Protein AF-A0A512L6F7-F1 (afdb_monomer_lite)

Secondary structure (DSSP, 8-state):
--TTTTTS-S-EEE--SGGGHHHHHHHHHHHHHHHT---EEE--HHHHTSPP-SS--S------------

Foldseek 3Di:
DVVCCVAAPPAAEEDPALLCVVVSVVVQVVCCVVVVGHHHYHYDPVRVPDDHPPDRPPPPDPPPPDDPDD

Organism: NCBI:txid171865

Radius of gyration: 14.89 Å; chains: 1; bounding box: 43×29×30 Å

InterPro domains:
  IPR029061 Thiamin diphosphate-binding fold [SSF52518] (10-58)

Structure (mmCIF, N/CA/C/O backbone):
data_AF-A0A512L6F7-F1
#
_entry.id   AF-A0A512L6F7-F1
#
loop_
_atom_site.group_PDB
_atom_site.id
_atom_site.type_symbol
_atom_site.label_atom_id
_atom_site.label_alt_id
_atom_site.label_comp_id
_atom_site.label_asym_id
_atom_site.label_entity_id
_atom_site.label_seq_id
_atom_site.pdbx_PDB_ins_code
_atom_site.Cartn_x
_atom_site.Cartn_y
_atom_site.Cartn_z
_atom_site.occupancy
_atom_site.B_iso_or_equiv
_atom_site.auth_seq_id
_atom_site.auth_comp_id
_atom_site.auth_asym_id
_atom_site.auth_atom_id
_atom_site.pdbx_PDB_model_num
ATOM 1 N N . MET A 1 1 ? -7.726 -10.569 -4.977 1.00 60.81 1 MET A N 1
ATOM 2 C CA . MET A 1 1 ? -7.231 -9.757 -3.837 1.00 60.81 1 MET A CA 1
ATOM 3 C C . MET A 1 1 ? -8.182 -9.881 -2.643 1.00 60.81 1 MET A C 1
ATOM 5 O O . MET A 1 1 ? -8.669 -8.869 -2.166 1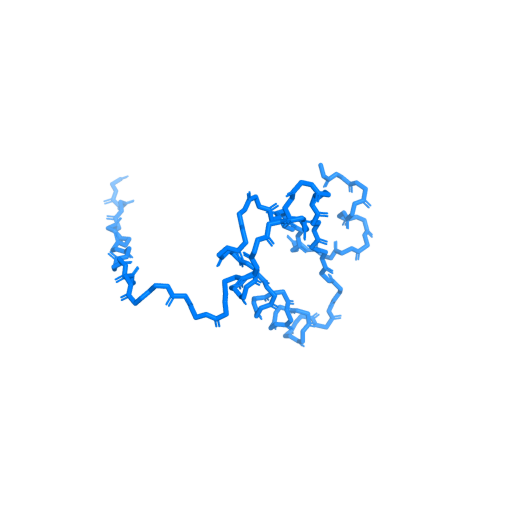.00 60.81 1 MET A O 1
ATOM 9 N N . SER A 1 2 ? -8.508 -11.096 -2.184 1.00 62.66 2 SER A N 1
ATOM 10 C CA . SER A 1 2 ? -9.399 -11.294 -1.023 1.00 62.66 2 SER A CA 1
ATOM 11 C C . SER A 1 2 ? -8.623 -11.355 0.294 1.00 62.66 2 SER A C 1
ATOM 13 O O . SER A 1 2 ? -9.023 -10.685 1.229 1.00 62.66 2 SER A O 1
ATOM 15 N N . LEU A 1 3 ? -7.462 -12.025 0.325 1.00 73.62 3 LEU A N 1
ATOM 16 C CA . LEU A 1 3 ? -6.640 -12.194 1.537 1.00 73.62 3 LEU A CA 1
ATOM 17 C C . LEU A 1 3 ? -6.347 -10.883 2.287 1.00 73.62 3 LEU A C 1
ATOM 19 O O . LEU A 1 3 ? -6.329 -10.849 3.509 1.00 73.62 3 LEU A O 1
ATOM 23 N N . PHE A 1 4 ? -6.107 -9.795 1.554 1.00 74.81 4 PHE A N 1
ATOM 24 C CA . PHE A 1 4 ? -5.756 -8.513 2.162 1.00 74.81 4 PHE A CA 1
ATOM 25 C C . PHE A 1 4 ? -6.963 -7.696 2.617 1.00 74.81 4 PHE A C 1
ATOM 27 O O . PHE A 1 4 ? -6.774 -6.793 3.418 1.00 74.81 4 PHE A O 1
ATOM 34 N N . LYS A 1 5 ? -8.174 -8.000 2.137 1.00 73.25 5 LYS A N 1
ATOM 35 C CA . LYS A 1 5 ? -9.391 -7.251 2.487 1.00 73.25 5 LYS A CA 1
ATOM 36 C C . LYS A 1 5 ? -9.921 -7.581 3.881 1.00 73.25 5 LYS A C 1
ATOM 38 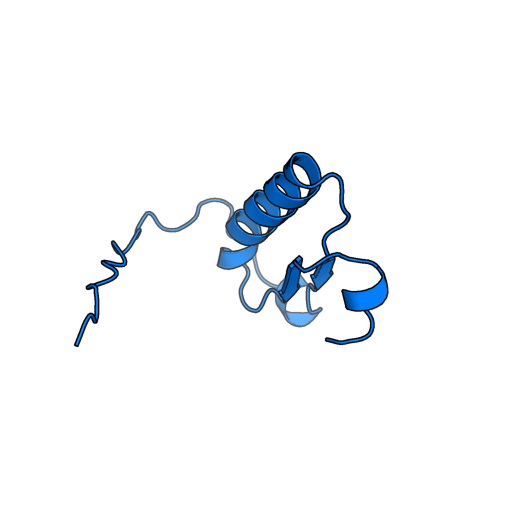O O . LYS A 1 5 ? -10.699 -6.811 4.425 1.00 73.25 5 LYS A O 1
ATOM 43 N N . ASP A 1 6 ? -9.497 -8.708 4.448 1.00 76.44 6 ASP A N 1
ATOM 44 C CA . ASP A 1 6 ? -9.870 -9.090 5.812 1.00 76.44 6 ASP A CA 1
ATOM 45 C C . ASP A 1 6 ? -9.114 -8.264 6.868 1.00 76.44 6 ASP A C 1
ATOM 47 O O . ASP A 1 6 ? -9.515 -8.222 8.028 1.00 76.44 6 ASP A O 1
ATOM 51 N N . VAL A 1 7 ? -8.010 -7.614 6.474 1.00 75.19 7 VAL A N 1
ATOM 52 C CA . VAL A 1 7 ? -7.126 -6.870 7.383 1.00 75.19 7 VAL A CA 1
ATOM 53 C C . VAL A 1 7 ? -6.998 -5.418 6.954 1.00 75.19 7 VAL A C 1
ATOM 55 O O . VAL A 1 7 ? -7.315 -4.534 7.740 1.00 75.19 7 VAL A O 1
ATOM 58 N N . ALA A 1 8 ? -6.541 -5.158 5.726 1.00 74.38 8 ALA A N 1
ATOM 59 C CA . ALA A 1 8 ? -6.612 -3.822 5.158 1.00 74.38 8 ALA A CA 1
ATOM 60 C C . ALA A 1 8 ? -8.076 -3.518 4.882 1.00 74.38 8 ALA A C 1
ATOM 62 O O . ALA A 1 8 ? -8.758 -4.364 4.311 1.00 74.38 8 ALA A O 1
ATOM 63 N N . GLY A 1 9 ? -8.546 -2.340 5.296 1.00 71.12 9 GLY A N 1
ATOM 64 C CA . GLY A 1 9 ? -9.896 -1.879 4.983 1.00 71.12 9 GLY A CA 1
ATOM 65 C C . GLY A 1 9 ? -10.142 -1.817 3.468 1.00 71.12 9 GLY A C 1
ATOM 66 O O . GLY A 1 9 ? -9.451 -2.435 2.659 1.00 71.12 9 GLY A O 1
ATOM 67 N N . ASP A 1 10 ? -11.085 -0.995 3.018 1.00 80.25 10 ASP A N 1
ATOM 68 C CA . ASP A 1 10 ? -11.493 -0.998 1.602 1.00 80.25 10 ASP A CA 1
ATOM 69 C C . ASP A 1 10 ? -10.396 -0.574 0.597 1.00 80.25 10 ASP A C 1
ATOM 71 O O . ASP A 1 10 ? -10.580 -0.674 -0.621 1.00 80.25 10 ASP A O 1
ATOM 75 N N . TYR A 1 11 ? -9.218 -0.153 1.070 1.00 89.06 11 TYR A N 1
ATOM 76 C CA . TYR A 1 11 ? -8.095 0.222 0.221 1.00 89.06 11 TYR A CA 1
ATOM 77 C C . TYR A 1 11 ? -7.018 -0.868 0.105 1.00 89.06 11 TYR A C 1
ATOM 79 O O . TYR A 1 11 ? -6.057 -0.931 0.880 1.00 89.06 11 TYR A O 1
ATOM 87 N N . VAL A 1 12 ? -7.139 -1.669 -0.958 1.00 93.00 12 VAL A N 1
ATOM 88 C CA . VAL A 1 12 ? -6.112 -2.608 -1.438 1.00 93.00 12 VAL A CA 1
ATOM 89 C C . VAL A 1 12 ? -5.781 -2.281 -2.894 1.00 93.00 12 VAL A C 1
ATOM 91 O O . VAL A 1 12 ? -6.659 -2.361 -3.754 1.00 93.00 12 VAL A O 1
ATOM 94 N N . GLN A 1 13 ? -4.531 -1.922 -3.191 1.00 93.88 13 GLN A N 1
ATOM 95 C CA . GLN A 1 13 ? -4.089 -1.558 -4.545 1.00 93.88 13 GLN A CA 1
ATOM 96 C C . GLN A 1 13 ? -2.820 -2.304 -4.956 1.00 93.88 13 GLN A C 1
ATOM 98 O O . GLN A 1 13 ? -1.949 -2.570 -4.135 1.00 93.88 13 GLN A O 1
ATOM 103 N N . MET A 1 14 ? -2.705 -2.622 -6.244 1.00 94.38 14 MET A N 1
ATOM 104 C CA . MET A 1 14 ? -1.515 -3.240 -6.828 1.00 94.38 14 MET A CA 1
ATOM 105 C C . MET A 1 14 ? -0.812 -2.238 -7.740 1.00 94.38 14 MET A C 1
ATOM 107 O O . MET A 1 14 ? -1.456 -1.595 -8.567 1.00 94.38 14 MET A O 1
ATOM 111 N N . ILE A 1 15 ? 0.504 -2.113 -7.591 1.00 93.81 15 ILE A N 1
ATOM 112 C CA . ILE A 1 15 ? 1.325 -1.261 -8.451 1.00 93.81 15 ILE A CA 1
ATOM 113 C C . ILE A 1 15 ? 1.673 -2.047 -9.710 1.00 93.81 15 ILE A C 1
ATOM 115 O O . ILE A 1 15 ? 2.237 -3.129 -9.620 1.00 93.81 15 ILE A O 1
ATOM 119 N N . THR A 1 16 ? 1.344 -1.496 -10.875 1.00 91.81 16 THR A N 1
ATOM 120 C CA . THR A 1 16 ? 1.645 -2.123 -12.178 1.00 91.81 16 THR A CA 1
ATOM 121 C C . THR A 1 16 ? 2.736 -1.382 -12.942 1.00 91.81 16 THR A C 1
ATOM 123 O O . THR A 1 16 ? 3.378 -1.962 -13.808 1.00 91.81 16 THR A O 1
ATOM 126 N N . VAL A 1 17 ? 2.983 -0.109 -12.609 1.00 90.81 17 VAL A N 1
ATOM 127 C CA . VAL A 1 17 ? 4.089 0.683 -13.164 1.00 90.81 17 VAL A CA 1
ATOM 128 C C . VAL A 1 17 ? 4.731 1.572 -12.086 1.00 90.81 17 VAL A C 1
ATOM 130 O O . VAL A 1 17 ? 4.009 2.113 -11.241 1.00 90.81 17 VAL A O 1
ATOM 133 N N . PRO A 1 18 ? 6.056 1.827 -12.126 1.00 88.88 18 PRO A N 1
ATOM 134 C CA . PRO A 1 18 ? 6.750 2.622 -11.102 1.00 88.88 18 PRO A CA 1
ATOM 135 C C . PRO A 1 18 ? 6.207 4.048 -10.930 1.00 88.88 18 PRO A C 1
ATOM 137 O O . PRO A 1 18 ? 6.215 4.599 -9.831 1.00 88.88 18 PRO A O 1
ATOM 140 N N . ALA A 1 19 ? 5.669 4.642 -12.000 1.00 89.62 19 ALA A N 1
ATOM 141 C CA . ALA A 1 19 ? 5.071 5.978 -11.964 1.00 89.62 19 ALA A CA 1
ATOM 142 C C . ALA A 1 19 ? 3.859 6.088 -11.014 1.00 89.62 19 ALA A C 1
ATOM 144 O O . ALA A 1 19 ? 3.532 7.183 -10.555 1.00 89.62 19 ALA A O 1
ATOM 145 N N . GLN A 1 20 ? 3.193 4.973 -10.692 1.00 91.19 20 GLN A N 1
ATOM 146 C CA . GLN A 1 20 ? 2.035 4.956 -9.794 1.00 91.19 20 GLN A CA 1
ATOM 147 C C . GLN A 1 20 ? 2.418 5.034 -8.309 1.00 91.19 20 GLN A C 1
ATOM 149 O O . GLN A 1 20 ? 1.590 5.469 -7.506 1.00 91.19 20 GLN A O 1
ATOM 154 N N . VAL A 1 21 ? 3.649 4.651 -7.937 1.00 91.56 21 VAL A N 1
ATOM 155 C CA . VAL A 1 21 ? 4.080 4.467 -6.536 1.00 91.56 21 VAL A CA 1
ATOM 156 C C . VAL A 1 21 ? 3.754 5.689 -5.684 1.00 91.56 21 VAL A C 1
ATOM 158 O O . VAL A 1 21 ? 3.086 5.569 -4.660 1.00 91.56 21 VAL A O 1
ATOM 161 N N . ARG A 1 22 ? 4.139 6.886 -6.141 1.00 89.56 22 ARG A N 1
ATOM 162 C CA . ARG A 1 22 ? 3.926 8.131 -5.391 1.00 89.56 22 ARG A CA 1
ATOM 163 C C . ARG A 1 22 ? 2.449 8.394 -5.095 1.00 89.56 22 ARG A C 1
ATOM 165 O O . ARG A 1 22 ? 2.101 8.737 -3.970 1.00 89.56 22 ARG A O 1
ATOM 172 N N . HIS A 1 23 ? 1.588 8.25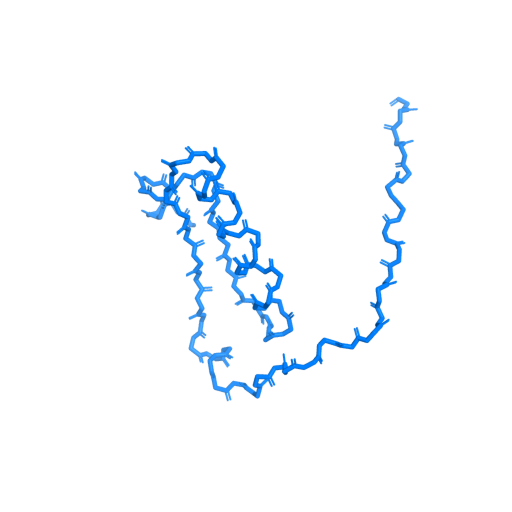0 -6.101 1.00 91.56 23 HIS A N 1
ATOM 173 C CA . HIS A 1 23 ? 0.160 8.535 -5.964 1.00 91.56 23 HIS A CA 1
ATOM 174 C C . HIS A 1 23 ? -0.562 7.485 -5.118 1.00 91.56 23 HIS A C 1
ATOM 176 O O . HIS A 1 23 ? -1.430 7.838 -4.321 1.00 91.56 23 HIS A O 1
ATOM 182 N N . ILE A 1 24 ? -0.200 6.209 -5.274 1.00 94.62 24 ILE A N 1
ATOM 183 C CA . ILE A 1 24 ? -0.800 5.115 -4.509 1.00 94.62 24 ILE A CA 1
ATOM 184 C C . ILE A 1 24 ? -0.407 5.216 -3.033 1.00 94.62 24 ILE A C 1
ATOM 186 O O . ILE A 1 24 ? -1.286 5.087 -2.185 1.00 94.62 24 ILE A O 1
ATOM 190 N N . VAL A 1 25 ? 0.865 5.498 -2.730 1.00 94.38 25 VAL A N 1
ATOM 191 C CA . VAL A 1 25 ? 1.360 5.658 -1.352 1.00 94.38 25 VAL A CA 1
ATOM 192 C C . VAL A 1 25 ? 0.731 6.873 -0.669 1.00 94.38 25 VAL A C 1
ATOM 194 O O . VAL A 1 25 ? 0.231 6.738 0.445 1.00 94.38 25 VAL A O 1
ATOM 197 N N . ASP A 1 26 ? 0.686 8.035 -1.335 1.00 94.75 26 ASP A N 1
ATOM 198 C CA . ASP A 1 26 ? 0.033 9.237 -0.788 1.00 94.75 26 ASP A CA 1
ATOM 199 C C . ASP A 1 26 ? -1.429 8.959 -0.419 1.00 94.75 26 ASP A C 1
ATOM 201 O O . ASP A 1 26 ? -1.869 9.222 0.701 1.00 94.75 26 ASP A O 1
ATOM 205 N N . ARG A 1 27 ? -2.179 8.361 -1.351 1.00 94.81 27 ARG A N 1
ATOM 206 C CA . ARG A 1 27 ? -3.586 8.033 -1.133 1.00 94.81 27 ARG A CA 1
ATOM 207 C C . ARG A 1 27 ? -3.769 7.002 -0.018 1.00 94.81 27 ARG A C 1
ATOM 209 O O . ARG A 1 27 ? -4.634 7.205 0.828 1.00 94.81 27 ARG A O 1
ATOM 216 N N . ALA A 1 28 ? -2.964 5.940 0.004 1.00 95.06 28 ALA A N 1
ATOM 217 C CA . ALA A 1 28 ? -3.037 4.892 1.022 1.00 95.06 28 ALA A CA 1
ATOM 218 C C . ALA A 1 28 ? -2.833 5.452 2.435 1.00 95.06 28 ALA A C 1
ATOM 220 O O . ALA A 1 28 ? -3.617 5.155 3.335 1.00 95.06 28 ALA A O 1
ATOM 221 N N . LEU A 1 29 ? -1.819 6.307 2.616 1.00 96.12 29 LEU A N 1
ATOM 222 C CA . LEU A 1 29 ? -1.529 6.942 3.902 1.00 96.12 29 LEU A CA 1
ATOM 223 C C . LEU A 1 29 ? -2.641 7.901 4.325 1.00 96.12 29 LEU A C 1
ATOM 225 O O . LEU A 1 29 ? -3.064 7.885 5.479 1.00 96.12 29 LEU A O 1
ATOM 229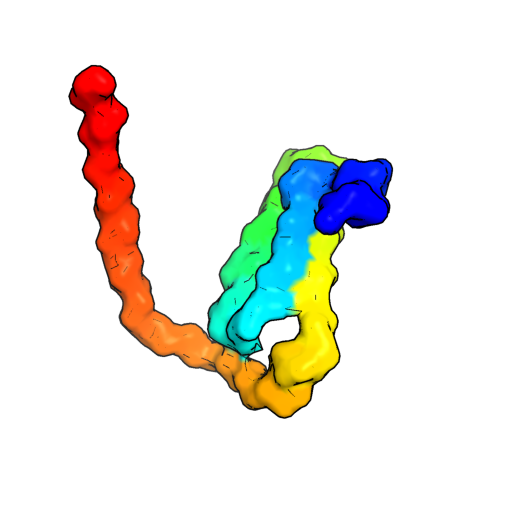 N N . ARG A 1 30 ? -3.152 8.715 3.397 1.00 96.06 30 ARG A N 1
ATOM 230 C CA . ARG A 1 30 ? -4.246 9.647 3.694 1.00 96.06 30 ARG A CA 1
ATOM 231 C C . ARG A 1 30 ? -5.519 8.923 4.125 1.00 96.06 30 ARG A C 1
ATOM 233 O O . ARG A 1 30 ? -6.153 9.372 5.074 1.00 96.06 30 ARG A O 1
ATOM 240 N N . ILE A 1 31 ? -5.861 7.810 3.474 1.00 95.06 31 ILE A N 1
ATOM 241 C CA . ILE A 1 31 ? -6.997 6.960 3.864 1.00 95.06 31 ILE A CA 1
ATOM 242 C C . ILE A 1 31 ? -6.743 6.336 5.237 1.00 95.06 31 ILE A C 1
ATOM 244 O O . ILE A 1 31 ? -7.581 6.471 6.122 1.00 95.06 31 ILE A O 1
ATOM 248 N N . ALA A 1 32 ? -5.564 5.741 5.449 1.00 94.69 32 ALA A N 1
ATOM 249 C CA . ALA A 1 32 ? -5.216 5.110 6.721 1.00 94.69 32 ALA A CA 1
ATOM 250 C C . ALA A 1 32 ? -5.356 6.075 7.912 1.00 94.69 32 ALA A C 1
ATOM 252 O O . ALA A 1 32 ? -5.916 5.721 8.948 1.00 94.69 32 ALA A O 1
ATOM 253 N N . ILE A 1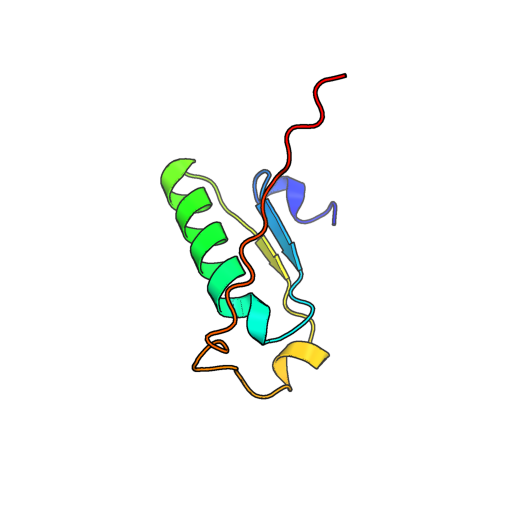 33 ? -4.897 7.321 7.747 1.00 96.44 33 ILE A N 1
ATOM 254 C CA . ILE A 1 33 ? -4.993 8.365 8.775 1.00 96.44 33 ILE A CA 1
ATOM 255 C C . ILE A 1 33 ? -6.443 8.827 8.970 1.00 96.44 33 ILE A C 1
ATOM 257 O O . ILE A 1 33 ? -6.891 8.954 10.110 1.00 96.44 33 ILE A O 1
ATOM 261 N N . ALA A 1 34 ? -7.171 9.093 7.881 1.00 96.56 34 ALA A N 1
ATOM 262 C CA . ALA A 1 34 ? -8.532 9.626 7.942 1.00 96.56 34 ALA A CA 1
ATOM 263 C C . ALA A 1 34 ? -9.523 8.625 8.549 1.00 96.56 34 ALA A C 1
ATOM 265 O O . ALA A 1 34 ? -10.354 8.998 9.374 1.00 96.56 34 ALA A O 1
ATOM 266 N N . GLU A 1 35 ? -9.409 7.356 8.164 1.00 94.31 35 GLU A N 1
ATOM 267 C CA . GLU A 1 35 ? -10.332 6.293 8.565 1.00 94.31 35 GLU A CA 1
ATOM 268 C C . GLU A 1 35 ? -9.837 5.505 9.781 1.00 94.31 35 GLU A C 1
ATOM 270 O O . GLU A 1 35 ? -10.548 4.639 10.283 1.00 94.31 35 GLU A O 1
ATOM 275 N N . ARG A 1 36 ? -8.629 5.811 10.280 1.00 92.81 36 ARG A N 1
ATOM 276 C CA . ARG A 1 36 ? -7.970 5.078 11.375 1.00 92.81 36 ARG A CA 1
ATOM 277 C C . ARG A 1 36 ? -7.959 3.568 11.120 1.00 92.81 36 ARG A C 1
ATOM 279 O O . ARG A 1 36 ? -8.227 2.770 12.015 1.00 92.81 36 ARG A O 1
ATOM 286 N N . THR A 1 37 ? -7.648 3.198 9.885 1.00 91.88 37 THR A N 1
ATOM 287 C CA . THR A 1 37 ? -7.630 1.816 9.404 1.00 91.88 37 THR A CA 1
ATOM 288 C C . THR A 1 37 ? -6.302 1.504 8.726 1.00 91.88 37 THR A C 1
ATOM 290 O O . THR A 1 37 ? -5.512 2.400 8.425 1.00 91.88 37 THR A O 1
ATOM 293 N N . VAL A 1 38 ? -6.041 0.227 8.473 1.00 91.94 38 VAL A N 1
ATOM 294 C CA . VAL A 1 38 ? -4.874 -0.203 7.699 1.00 91.94 38 VAL A CA 1
ATOM 295 C C . VAL A 1 38 ? -5.223 -0.298 6.217 1.00 91.94 38 VAL A C 1
ATOM 297 O O . VAL A 1 38 ? -6.353 -0.594 5.837 1.00 91.94 38 VAL A O 1
ATOM 300 N N . THR A 1 39 ? -4.240 -0.032 5.363 1.00 95.00 39 THR A N 1
ATOM 301 C CA . THR A 1 39 ? -4.361 -0.117 3.904 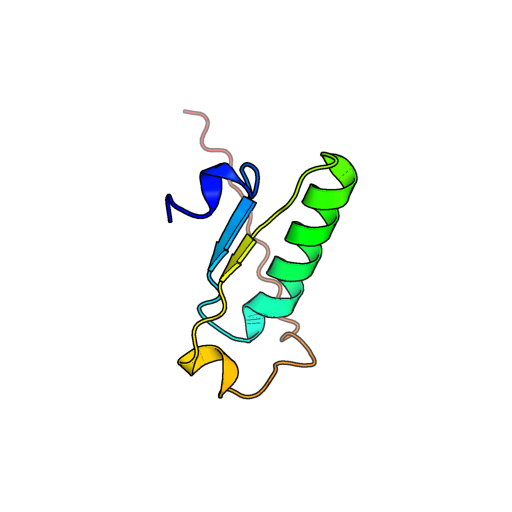1.00 95.00 39 THR A CA 1
ATOM 302 C C . THR A 1 39 ? -3.291 -1.057 3.354 1.00 95.00 39 THR A C 1
ATOM 304 O O . THR A 1 39 ? -2.258 -1.267 3.991 1.00 95.00 39 THR A O 1
ATOM 307 N N . CYS A 1 40 ? -3.527 -1.657 2.185 1.00 95.00 40 CYS A N 1
ATOM 308 C CA . CYS A 1 40 ? -2.591 -2.600 1.573 1.00 95.00 40 CYS A CA 1
ATOM 309 C C . CYS A 1 40 ? -2.151 -2.125 0.187 1.00 95.00 40 CYS A C 1
ATOM 311 O O . CYS A 1 40 ? -2.966 -1.770 -0.669 1.00 95.00 40 CYS A O 1
ATOM 313 N N . ILE A 1 41 ? -0.840 -2.167 -0.041 1.00 94.62 41 ILE A N 1
ATOM 314 C CA . ILE A 1 41 ? -0.222 -1.951 -1.344 1.00 94.62 41 ILE A CA 1
ATOM 315 C C . ILE A 1 41 ? 0.565 -3.210 -1.699 1.00 94.62 41 ILE A C 1
ATOM 317 O O . ILE A 1 41 ? 1.405 -3.659 -0.922 1.00 94.62 41 ILE A O 1
ATOM 321 N N . ILE A 1 42 ? 0.311 -3.759 -2.882 1.00 93.31 42 ILE A N 1
ATOM 322 C CA . ILE A 1 42 ? 1.027 -4.913 -3.425 1.00 93.31 42 ILE A CA 1
ATOM 323 C C . ILE A 1 42 ? 2.013 -4.406 -4.476 1.00 93.31 42 ILE A C 1
ATOM 325 O O . ILE A 1 42 ? 1.606 -3.740 -5.431 1.00 93.31 42 ILE A O 1
ATOM 329 N N . VAL A 1 43 ? 3.294 -4.738 -4.308 1.00 93.69 43 VAL A N 1
ATOM 330 C CA . VAL A 1 43 ? 4.366 -4.376 -5.246 1.00 93.69 43 VAL A CA 1
ATOM 331 C C . VAL A 1 43 ? 4.953 -5.654 -5.860 1.00 93.69 43 VAL A C 1
ATOM 333 O O . VAL A 1 43 ? 5.721 -6.347 -5.192 1.00 93.69 43 VAL A O 1
ATOM 336 N N . PRO A 1 44 ? 4.580 -6.001 -7.103 1.00 93.44 44 PRO A N 1
ATOM 337 C CA . PRO A 1 44 ? 5.142 -7.140 -7.829 1.00 93.44 44 PRO A CA 1
ATOM 338 C C . PRO A 1 44 ? 6.669 -7.042 -7.995 1.00 93.44 44 PRO A C 1
ATOM 340 O O . PRO A 1 44 ? 7.205 -5.937 -8.075 1.00 93.44 44 PRO A O 1
ATOM 343 N N . ASN A 1 45 ? 7.374 -8.180 -8.034 1.00 92.81 45 ASN A N 1
ATOM 344 C CA . ASN A 1 45 ? 8.845 -8.211 -8.099 1.00 92.81 45 ASN A CA 1
ATOM 345 C C . ASN A 1 45 ? 9.399 -7.540 -9.368 1.00 92.81 45 ASN A C 1
ATOM 347 O O . ASN A 1 45 ? 10.346 -6.767 -9.303 1.00 92.81 45 ASN A O 1
ATOM 351 N N . ASP A 1 46 ? 8.752 -7.772 -10.507 1.00 90.88 46 ASP A N 1
ATOM 352 C CA . ASP A 1 46 ? 9.078 -7.157 -11.794 1.00 90.88 46 ASP A CA 1
ATOM 353 C C . ASP A 1 46 ? 9.018 -5.625 -11.744 1.00 90.88 46 ASP A C 1
ATOM 355 O O . ASP A 1 46 ? 9.846 -4.957 -12.351 1.00 90.88 46 ASP A O 1
ATOM 359 N N . VAL A 1 47 ? 8.096 -5.049 -10.968 1.00 89.44 47 VAL A N 1
ATOM 360 C CA . VAL A 1 47 ? 8.004 -3.592 -10.786 1.00 89.44 47 VAL A CA 1
ATOM 361 C C . VAL A 1 47 ? 9.104 -3.057 -9.864 1.00 89.44 47 VAL A C 1
ATOM 363 O O . VAL A 1 47 ? 9.535 -1.917 -10.039 1.00 89.44 47 VAL A O 1
ATOM 366 N N . GLN A 1 48 ? 9.568 -3.853 -8.896 1.00 86.00 48 GLN A N 1
ATOM 367 C CA . GLN A 1 48 ? 10.635 -3.458 -7.965 1.00 86.00 48 GLN A CA 1
ATOM 368 C C . GLN A 1 48 ? 11.997 -3.332 -8.655 1.00 86.00 48 GLN A C 1
ATOM 370 O O . GLN A 1 48 ? 12.817 -2.516 -8.241 1.00 86.00 48 GLN A O 1
ATOM 375 N N . GLU A 1 49 ? 12.222 -4.109 -9.714 1.00 88.75 49 GLU A N 1
ATOM 376 C CA . GLU A 1 49 ? 13.462 -4.093 -10.497 1.00 88.75 49 GLU A CA 1
ATOM 377 C C . GLU A 1 49 ? 13.544 -2.905 -11.474 1.00 88.75 49 GLU A C 1
ATOM 379 O O . GLU A 1 49 ? 14.615 -2.591 -11.996 1.00 88.75 49 GLU A O 1
ATOM 384 N N . LEU A 1 50 ? 12.430 -2.209 -11.719 1.00 87.88 50 LEU A N 1
ATOM 385 C CA . LEU A 1 50 ? 12.390 -1.056 -12.615 1.00 87.88 50 LEU A CA 1
ATOM 386 C C . LEU A 1 50 ? 12.930 0.212 -11.946 1.00 87.88 50 LEU A C 1
ATOM 388 O O . LEU A 1 50 ? 12.805 0.434 -10.742 1.00 87.88 50 LEU A O 1
ATOM 392 N N . HIS A 1 51 ? 13.466 1.120 -12.765 1.00 83.88 51 HIS A N 1
ATOM 393 C CA . HIS A 1 51 ? 13.931 2.413 -12.277 1.00 83.88 51 HIS A CA 1
ATOM 394 C C . HIS A 1 51 ? 12.802 3.212 -11.617 1.00 83.88 51 HIS A C 1
ATOM 396 O O . HIS A 1 51 ? 11.752 3.478 -12.213 1.00 83.88 51 HIS A O 1
ATOM 402 N N . ALA A 1 52 ? 13.060 3.653 -10.385 1.00 78.12 52 ALA A N 1
ATOM 403 C CA . ALA A 1 52 ? 12.159 4.529 -9.661 1.00 78.12 52 ALA A CA 1
ATOM 404 C C . ALA A 1 52 ? 11.966 5.853 -10.415 1.00 78.12 52 ALA A C 1
ATOM 406 O O . ALA A 1 52 ? 12.922 6.544 -10.775 1.00 78.12 52 ALA A O 1
ATOM 407 N N . VAL A 1 53 ? 10.707 6.247 -10.603 1.00 81.12 53 VAL A N 1
ATOM 408 C CA . VAL A 1 53 ? 10.355 7.546 -11.184 1.00 81.12 53 VAL A CA 1
ATOM 409 C C . VAL A 1 53 ? 10.376 8.590 -10.066 1.00 81.12 53 VAL A C 1
ATOM 411 O O . VAL A 1 53 ? 9.398 8.775 -9.345 1.00 81.12 53 VAL A O 1
ATOM 414 N N . THR A 1 54 ? 11.517 9.259 -9.894 1.00 73.88 54 THR A N 1
ATOM 415 C CA . THR A 1 54 ? 11.735 10.250 -8.819 1.00 73.88 54 THR A CA 1
ATOM 416 C C . THR A 1 54 ? 10.931 11.531 -9.025 1.00 73.88 54 THR A C 1
ATOM 418 O O . THR A 1 54 ? 10.457 12.144 -8.066 1.00 73.88 54 THR A O 1
ATOM 421 N N . THR A 1 55 ? 10.733 11.912 -10.287 1.00 73.00 55 THR A N 1
ATOM 422 C CA . THR A 1 55 ? 9.919 13.058 -10.688 1.00 73.00 55 THR A CA 1
ATOM 423 C C . THR A 1 55 ? 8.848 12.570 -11.653 1.00 73.00 55 THR A C 1
ATOM 425 O O . THR A 1 55 ? 9.192 12.118 -12.747 1.00 73.00 55 THR A O 1
ATOM 428 N N . PRO A 1 56 ? 7.556 12.625 -11.287 1.00 64.50 56 PRO A N 1
ATOM 429 C CA . PRO A 1 56 ? 6.505 12.279 -12.227 1.00 64.50 56 PRO A CA 1
ATOM 430 C C . PRO A 1 56 ? 6.564 13.237 -13.429 1.00 64.50 56 PRO A C 1
ATOM 432 O O . PRO A 1 56 ? 6.797 14.438 -13.240 1.00 64.50 56 PRO A O 1
ATOM 435 N N . PRO A 1 57 ? 6.344 12.750 -14.663 1.00 65.94 57 PRO A N 1
ATOM 436 C CA . PRO A 1 57 ? 6.182 13.623 -15.817 1.00 65.94 57 PRO A CA 1
ATOM 437 C C . PRO A 1 57 ? 5.102 14.671 -15.517 1.00 65.94 57 PRO A C 1
ATOM 439 O O . PRO A 1 57 ? 4.020 14.327 -15.043 1.00 65.94 57 PRO A O 1
ATOM 442 N N . ARG A 1 58 ? 5.357 15.953 -15.810 1.00 62.47 58 ARG A N 1
ATOM 443 C CA . ARG A 1 58 ? 4.395 17.063 -15.613 1.00 62.47 58 ARG A CA 1
ATOM 444 C C . ARG A 1 58 ? 3.147 16.986 -16.515 1.00 62.47 58 ARG A C 1
ATOM 446 O O . ARG A 1 58 ? 2.428 17.969 -16.658 1.00 62.47 58 ARG A O 1
ATOM 453 N N . ALA A 1 59 ? 2.856 15.834 -17.106 1.00 55.91 59 ALA A N 1
ATOM 454 C CA . ALA A 1 59 ? 1.653 15.603 -17.885 1.00 55.91 59 ALA A CA 1
ATOM 455 C C . ALA A 1 59 ? 0.492 15.210 -16.956 1.00 55.91 59 ALA A C 1
ATOM 457 O O . ALA A 1 59 ? 0.048 14.065 -16.936 1.00 55.91 59 ALA A O 1
ATOM 458 N N . GLN A 1 60 ? -0.017 16.166 -16.171 1.00 53.84 60 GLN A N 1
ATOM 459 C CA . GLN A 1 60 ? -1.358 16.024 -15.606 1.00 53.84 60 GLN A CA 1
ATOM 460 C C . GLN A 1 60 ? -2.380 16.259 -16.720 1.00 53.84 60 GLN A C 1
ATOM 462 O O . GLN A 1 60 ? -2.781 17.389 -16.996 1.00 53.84 60 GLN A O 1
ATOM 467 N N . GLY A 1 61 ? -2.802 15.177 -17.373 1.00 47.72 61 GLY A N 1
ATOM 468 C CA . GLY A 1 61 ? -4.029 15.185 -18.157 1.00 47.72 61 GLY A CA 1
ATOM 469 C C . GLY A 1 61 ? -5.195 15.506 -17.225 1.00 47.72 61 GLY A C 1
ATOM 470 O O . GLY A 1 61 ? -5.467 14.767 -16.280 1.00 47.72 61 GLY A O 1
ATOM 471 N N . ARG A 1 62 ? -5.870 16.636 -17.453 1.00 41.69 62 ARG A N 1
ATOM 472 C CA . ARG A 1 62 ? -7.128 16.968 -16.778 1.00 41.69 62 ARG A CA 1
ATOM 473 C C . ARG A 1 62 ? -8.158 15.894 -17.141 1.00 41.69 62 ARG A C 1
ATOM 475 O O . ARG A 1 62 ? -8.757 15.962 -18.209 1.00 41.69 62 ARG A O 1
ATOM 482 N N . HIS A 1 63 ? -8.375 14.910 -16.271 1.00 48.06 63 HIS A N 1
ATOM 483 C CA . HIS A 1 63 ? -9.514 14.004 -16.399 1.00 48.06 63 HIS A CA 1
ATOM 484 C C . HIS A 1 63 ? -10.781 14.776 -16.027 1.00 48.06 63 HIS A C 1
ATOM 486 O O . HIS A 1 63 ? -11.139 14.908 -14.860 1.00 48.06 63 HIS A O 1
ATOM 492 N N . HIS A 1 64 ? -11.424 15.352 -17.037 1.00 49.59 64 HIS A N 1
ATOM 493 C CA . HIS A 1 64 ? -12.751 15.928 -16.914 1.00 49.59 64 HIS A CA 1
ATOM 494 C C . HIS A 1 64 ? -13.757 14.777 -16.779 1.00 49.59 64 HIS A C 1
ATOM 496 O O . HIS A 1 64 ? -14.040 14.079 -17.751 1.00 49.59 64 HIS A O 1
ATOM 502 N N . SER A 1 65 ? -14.282 14.549 -15.575 1.00 51.81 65 SER A N 1
ATOM 503 C CA . SER A 1 65 ? -15.460 13.703 -15.386 1.00 51.81 65 SER A CA 1
ATOM 504 C C . SER A 1 65 ? -16.678 14.460 -15.923 1.00 51.81 65 SER A C 1
ATOM 506 O O . SER A 1 65 ? -17.304 15.231 -15.195 1.00 51.81 65 SER A O 1
ATOM 508 N N . LEU A 1 66 ? -16.988 14.287 -17.210 1.00 45.94 66 LEU A N 1
ATOM 509 C CA . LEU A 1 66 ? -18.283 14.692 -17.752 1.00 45.94 66 LEU A CA 1
ATOM 510 C C . LEU A 1 66 ? -19.361 13.908 -17.001 1.00 45.94 66 LEU A C 1
ATOM 512 O O . LEU A 1 66 ? -19.384 12.677 -17.028 1.00 45.94 66 LEU A O 1
ATOM 516 N N . GLY A 1 67 ? -20.224 14.633 -16.293 1.00 53.94 67 GLY A N 1
ATOM 517 C CA . GLY A 1 67 ? -21.406 14.070 -15.665 1.00 53.94 67 GLY A CA 1
ATOM 518 C C . GLY A 1 67 ? -22.302 13.438 -16.722 1.00 53.94 67 GLY A C 1
ATOM 519 O O . GLY A 1 67 ? -22.942 14.141 -17.495 1.00 53.94 67 GLY A O 1
ATOM 520 N N . SER A 1 68 ? -22.375 12.111 -16.723 1.00 46.69 68 SER A N 1
ATOM 521 C CA . SER A 1 68 ? -23.451 11.378 -17.381 1.00 46.69 68 SER A CA 1
ATOM 522 C C . SER A 1 68 ? -24.610 11.255 -16.395 1.00 46.69 68 SER A C 1
ATOM 524 O O . SER A 1 68 ? -24.758 10.243 -15.714 1.00 46.69 68 SER A O 1
ATOM 526 N N . ARG A 1 69 ? -25.400 12.328 -16.283 1.00 46.03 69 ARG A N 1
ATOM 527 C CA . ARG A 1 69 ? -26.814 12.241 -15.909 1.00 46.03 69 ARG A CA 1
ATOM 528 C C . ARG A 1 69 ? -27.615 12.208 -17.207 1.00 46.03 69 ARG A C 1
ATOM 530 O O . ARG A 1 69 ? -27.815 13.263 -17.804 1.00 46.03 69 ARG A O 1
ATOM 537 N N . LEU A 1 70 ? -28.040 11.015 -17.602 1.00 45.25 70 LEU A N 1
ATOM 538 C CA . LEU A 1 70 ? -29.262 10.740 -18.354 1.00 45.25 70 LEU A CA 1
ATOM 539 C C . LEU A 1 70 ? -29.863 9.467 -17.761 1.00 45.25 70 LEU A C 1
ATOM 541 O O . LEU A 1 70 ? -29.064 8.542 -17.487 1.00 45.25 70 LEU A O 1
#

pLDDT: mean 80.02, std 17.05, range [41.69, 96.56]

Sequence (70 aa):
MSLFKDVAGDYVQMITVPAQVRHIVDRALRIAIAERTVTCIIVPNDVQELHAVTTPPRAQGRHHSLGSRL